Protein AF-A0AAW7XFH8-F1 (afdb_monomer_lite)

Organism: NCBI:txid86304

Structure (mmCIF, N/CA/C/O backbone):
data_AF-A0AAW7XFH8-F1
#
_entry.id   AF-A0AAW7XFH8-F1
#
loop_
_atom_site.group_PDB
_atom_site.id
_atom_site.type_symbol
_atom_site.label_atom_id
_atom_site.label_alt_id
_atom_site.label_comp_id
_atom_site.label_asym_id
_atom_site.label_entity_id
_atom_site.label_seq_id
_atom_site.pdbx_PDB_ins_code
_atom_site.Cartn_x
_atom_site.Cartn_y
_atom_site.Cartn_z
_atom_site.occupancy
_atom_site.B_iso_or_equiv
_atom_site.auth_seq_id
_atom_site.auth_comp_id
_atom_site.auth_asym_id
_atom_site.auth_atom_id
_atom_site.pdbx_PDB_model_num
ATOM 1 N N . ILE A 1 1 ? 70.123 20.026 -39.746 1.00 43.78 1 ILE A N 1
ATOM 2 C CA . ILE A 1 1 ? 69.329 18.775 -39.709 1.00 43.78 1 ILE A CA 1
ATOM 3 C C . ILE A 1 1 ? 68.027 19.121 -39.007 1.00 43.78 1 ILE A C 1
ATOM 5 O O . ILE A 1 1 ? 68.062 19.412 -37.820 1.00 43.78 1 ILE A O 1
ATOM 9 N N . THR A 1 2 ? 66.927 19.225 -39.750 1.00 43.69 2 THR A N 1
ATOM 10 C CA . THR A 1 2 ? 65.640 19.717 -39.233 1.00 43.69 2 THR A CA 1
ATOM 11 C C . THR A 1 2 ? 64.713 18.520 -39.060 1.00 43.69 2 THR A C 1
ATOM 13 O O . THR A 1 2 ? 64.363 17.870 -40.041 1.00 43.69 2 THR A O 1
ATOM 16 N N . THR A 1 3 ? 64.371 18.176 -37.821 1.00 55.44 3 THR A N 1
ATOM 17 C CA . THR A 1 3 ? 63.511 17.031 -37.506 1.00 55.44 3 THR A CA 1
ATOM 18 C C . THR A 1 3 ? 62.045 17.455 -37.562 1.00 55.44 3 THR A C 1
ATOM 20 O O . THR A 1 3 ? 61.580 18.278 -36.776 1.00 55.44 3 THR A O 1
ATOM 23 N N . ILE A 1 4 ? 61.306 16.911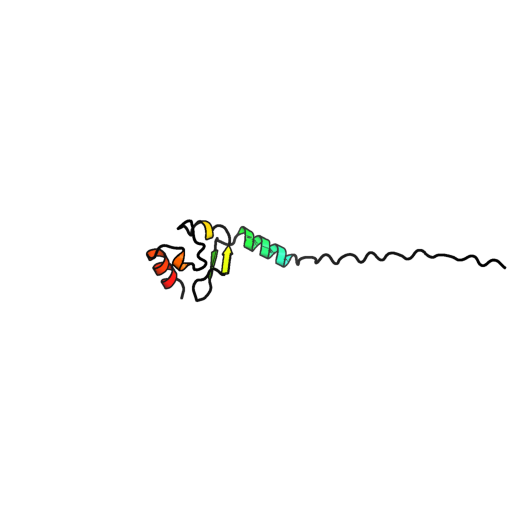 -38.529 1.00 60.97 4 ILE A N 1
ATOM 24 C CA . ILE A 1 4 ? 59.866 17.140 -38.673 1.00 60.97 4 ILE A CA 1
ATOM 25 C C . ILE A 1 4 ? 59.145 16.318 -37.596 1.00 60.97 4 ILE A C 1
ATOM 27 O O . ILE A 1 4 ? 59.189 15.089 -37.604 1.00 60.97 4 ILE A O 1
ATOM 31 N N . SER A 1 5 ? 58.503 17.006 -36.654 1.00 59.69 5 SER A N 1
ATOM 32 C CA . SER A 1 5 ? 57.675 16.410 -35.601 1.00 59.69 5 SER A CA 1
ATOM 33 C C . SER A 1 5 ? 56.273 16.116 -36.140 1.00 59.69 5 SER A C 1
ATOM 35 O O . SER A 1 5 ? 55.519 17.036 -36.458 1.00 59.69 5 SER A O 1
ATOM 37 N N . TYR A 1 6 ? 55.915 14.835 -36.244 1.00 59.34 6 TYR A N 1
ATOM 38 C CA . TYR A 1 6 ? 54.546 14.406 -36.536 1.00 59.34 6 TYR A CA 1
ATOM 39 C C . TYR A 1 6 ? 53.728 14.382 -35.236 1.00 59.34 6 TYR A C 1
ATOM 41 O O . TYR A 1 6 ? 53.924 13.514 -34.386 1.00 59.34 6 TYR A O 1
ATOM 49 N N . ARG A 1 7 ? 52.779 15.316 -35.076 1.00 63.38 7 ARG A N 1
ATOM 50 C CA . ARG A 1 7 ? 51.718 15.196 -34.063 1.00 63.38 7 ARG A CA 1
ATOM 51 C C . ARG A 1 7 ? 50.647 14.243 -34.583 1.00 63.38 7 ARG A C 1
ATOM 53 O O . ARG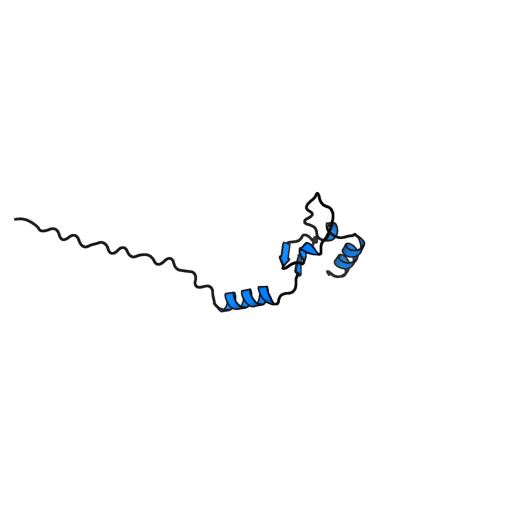 A 1 7 ? 49.869 14.608 -35.459 1.00 63.38 7 ARG A O 1
ATOM 60 N N . ASN A 1 8 ? 50.581 13.044 -34.015 1.00 65.88 8 ASN A N 1
ATOM 61 C CA . ASN A 1 8 ? 49.414 12.184 -34.179 1.00 65.88 8 ASN A CA 1
ATOM 62 C C . ASN A 1 8 ? 48.252 12.755 -33.350 1.00 65.88 8 ASN A C 1
ATOM 64 O O . ASN A 1 8 ? 48.455 13.042 -32.167 1.00 65.88 8 ASN A O 1
ATOM 68 N N . PRO A 1 9 ? 47.047 12.932 -33.921 1.00 67.56 9 PRO A N 1
ATOM 69 C CA . PRO A 1 9 ? 45.891 13.343 -33.141 1.00 67.56 9 PRO A CA 1
ATOM 70 C C . PRO A 1 9 ? 45.542 12.232 -32.148 1.00 67.56 9 PRO A C 1
ATOM 72 O O . PRO A 1 9 ? 45.371 11.069 -32.524 1.00 67.56 9 PRO A O 1
ATOM 75 N N . VAL A 1 10 ? 45.456 12.597 -30.869 1.00 67.81 10 VAL A N 1
ATOM 76 C CA . VAL A 1 10 ? 44.927 11.723 -29.822 1.00 67.81 10 VAL A CA 1
ATOM 77 C C . VAL A 1 10 ? 43.478 11.445 -30.200 1.00 67.81 10 VAL A C 1
ATOM 79 O O . VAL A 1 10 ? 42.672 12.366 -30.304 1.00 67.81 10 VAL A O 1
ATOM 82 N N . ARG A 1 11 ? 43.155 10.187 -30.504 1.00 66.00 11 ARG A N 1
ATOM 83 C CA . ARG A 1 11 ? 41.763 9.787 -30.705 1.00 66.00 11 ARG A CA 1
ATOM 84 C C . ARG A 1 11 ? 41.083 9.930 -29.350 1.00 66.00 11 ARG A C 1
ATOM 86 O O . ARG A 1 11 ? 41.370 9.135 -28.459 1.00 66.00 11 ARG A O 1
ATOM 93 N N . ASP A 1 12 ? 40.218 10.928 -29.200 1.00 65.25 12 ASP A N 1
ATOM 94 C CA . ASP A 1 12 ? 39.283 10.980 -28.083 1.00 65.25 12 ASP A CA 1
ATOM 95 C C . ASP A 1 12 ? 38.386 9.750 -28.189 1.00 65.25 12 ASP A C 1
ATOM 97 O O . ASP A 1 12 ? 37.434 9.698 -28.972 1.00 65.25 12 ASP A O 1
ATOM 101 N N . ILE A 1 13 ? 38.739 8.714 -27.432 1.00 65.88 13 ILE A N 1
ATOM 102 C CA . ILE A 1 13 ? 37.861 7.584 -27.180 1.00 65.88 13 ILE A CA 1
ATOM 103 C C . ILE A 1 13 ? 36.716 8.179 -26.367 1.00 65.88 13 ILE A C 1
ATOM 105 O O . ILE A 1 13 ? 36.810 8.309 -25.149 1.00 65.88 13 ILE A O 1
ATOM 109 N N . HIS A 1 14 ? 35.655 8.614 -27.049 1.00 62.97 14 HIS A N 1
ATOM 110 C CA . HIS A 1 14 ? 34.377 8.857 -26.403 1.00 62.97 14 HIS A CA 1
ATOM 111 C C . HIS A 1 14 ? 34.002 7.543 -25.725 1.00 62.97 14 HIS A C 1
ATOM 113 O O . HIS A 1 14 ? 33.560 6.600 -26.383 1.00 62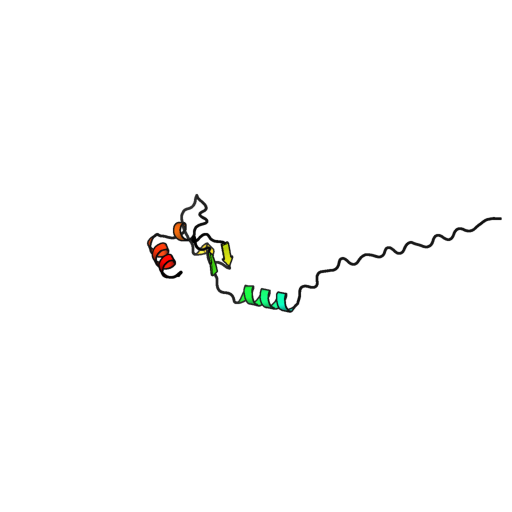.97 14 HIS A O 1
ATOM 119 N N . ASN A 1 15 ? 34.241 7.463 -24.415 1.00 63.34 15 ASN A N 1
ATOM 120 C CA . ASN A 1 15 ? 33.639 6.450 -23.572 1.00 63.34 15 ASN A CA 1
ATOM 121 C C . ASN A 1 15 ? 32.139 6.617 -23.773 1.00 63.34 15 ASN A C 1
ATOM 123 O O . ASN A 1 15 ? 31.547 7.562 -23.256 1.00 63.34 15 ASN A O 1
ATOM 127 N N . SER A 1 16 ? 31.537 5.758 -24.596 1.00 65.88 16 SER A N 1
ATOM 128 C CA . SER A 1 16 ? 30.092 5.686 -24.688 1.00 65.88 16 SER A CA 1
ATOM 129 C C . SER A 1 16 ? 29.614 5.430 -23.270 1.00 65.88 16 SER A C 1
ATOM 131 O O . SER A 1 16 ? 29.902 4.361 -22.725 1.00 65.88 16 SER A O 1
ATOM 133 N N . GLU A 1 17 ? 28.958 6.414 -22.652 1.00 65.56 17 GLU A N 1
ATOM 134 C CA . GLU A 1 17 ? 28.250 6.198 -21.400 1.00 65.56 17 GLU A CA 1
ATOM 135 C C . GLU A 1 17 ? 27.433 4.928 -21.601 1.00 65.56 17 GLU A C 1
ATOM 137 O O . GLU A 1 17 ? 26.608 4.858 -22.520 1.00 65.56 17 GLU A O 1
ATOM 142 N N . PHE A 1 18 ? 27.744 3.884 -20.830 1.00 59.69 18 PHE A N 1
ATOM 143 C CA . PHE A 1 18 ? 27.005 2.636 -20.875 1.00 59.69 18 PHE A CA 1
ATOM 144 C C . PHE A 1 18 ? 25.569 2.981 -20.500 1.00 59.69 18 PHE A C 1
ATOM 146 O O . PHE A 1 18 ? 25.218 3.054 -19.324 1.00 59.69 18 PHE A O 1
ATOM 153 N N . ARG A 1 19 ? 24.730 3.243 -21.507 1.00 64.56 19 ARG A N 1
ATOM 154 C CA . ARG A 1 19 ? 23.291 3.334 -21.325 1.00 64.56 19 ARG A CA 1
ATOM 155 C C . ARG A 1 19 ? 22.900 1.976 -20.783 1.00 64.56 19 ARG A C 1
ATOM 157 O O . ARG A 1 19 ? 22.932 0.996 -21.527 1.00 64.56 19 ARG A O 1
ATOM 164 N N . PHE A 1 20 ? 22.608 1.912 -19.486 1.00 63.25 20 PHE A N 1
ATOM 165 C CA . PHE A 1 20 ? 22.022 0.737 -18.863 1.00 63.25 20 PHE A CA 1
ATOM 166 C C . PHE A 1 20 ? 20.799 0.375 -19.703 1.00 63.25 20 PHE A C 1
ATOM 168 O O . PHE A 1 20 ? 19.778 1.063 -19.675 1.00 63.25 20 PHE A O 1
ATOM 175 N N . LYS A 1 21 ? 20.940 -0.650 -20.544 1.00 70.94 21 LYS A N 1
ATOM 176 C CA . LYS A 1 21 ? 19.840 -1.164 -21.343 1.00 70.94 21 LYS A CA 1
ATOM 177 C C . LYS A 1 21 ? 18.927 -1.843 -20.339 1.00 70.94 21 LYS A C 1
ATOM 179 O O . LYS A 1 21 ? 19.247 -2.934 -19.873 1.00 70.94 21 LYS A O 1
ATOM 184 N N . GLU A 1 22 ? 17.858 -1.156 -19.934 1.00 76.25 22 GLU A N 1
ATOM 185 C CA . GLU A 1 22 ? 16.854 -1.750 -19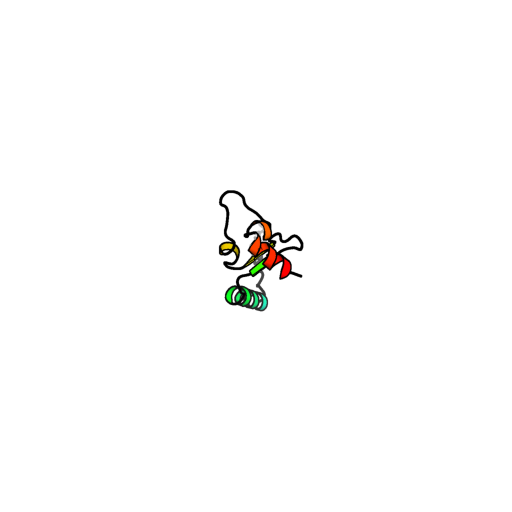.054 1.00 76.25 22 GLU A CA 1
ATOM 186 C C . GLU A 1 22 ? 16.427 -3.092 -19.657 1.00 76.25 22 GLU A C 1
ATOM 188 O O . GLU A 1 22 ? 16.160 -3.191 -20.860 1.00 76.25 22 GLU A O 1
ATOM 193 N N . ASN A 1 23 ? 16.426 -4.141 -18.831 1.00 88.94 23 ASN A N 1
ATOM 194 C CA . ASN A 1 23 ? 16.011 -5.465 -19.270 1.00 88.94 23 ASN A CA 1
ATOM 195 C C . ASN A 1 23 ? 14.564 -5.359 -19.806 1.00 88.94 23 ASN A C 1
ATOM 197 O O . ASN A 1 23 ? 13.690 -4.878 -19.074 1.00 88.94 23 ASN A O 1
ATOM 201 N N . PRO A 1 24 ? 14.289 -5.772 -21.060 1.00 90.38 24 PRO A N 1
ATOM 202 C CA . PRO A 1 24 ? 12.955 -5.673 -21.653 1.00 90.38 24 PRO A CA 1
ATOM 203 C C . PRO A 1 24 ? 11.876 -6.376 -20.821 1.00 90.38 24 PRO A C 1
ATOM 205 O O . PRO A 1 24 ? 10.738 -5.913 -20.779 1.00 90.38 24 PRO A O 1
ATOM 208 N N . GLU A 1 25 ? 12.234 -7.442 -20.107 1.00 90.38 25 GLU A N 1
ATOM 209 C CA . GLU A 1 25 ? 11.343 -8.142 -19.183 1.00 90.38 25 GLU A CA 1
ATOM 210 C C . GLU A 1 25 ? 10.938 -7.247 -18.001 1.00 90.38 25 GLU A C 1
ATOM 212 O O . GLU A 1 25 ? 9.756 -7.118 -17.682 1.00 90.38 25 GLU A O 1
ATOM 217 N N . THR A 1 26 ? 11.892 -6.524 -17.411 1.00 91.56 26 THR A N 1
ATOM 218 C CA . THR A 1 26 ? 11.624 -5.554 -16.341 1.00 91.56 26 THR A CA 1
ATOM 219 C C . THR A 1 26 ? 10.708 -4.431 -16.822 1.00 91.56 26 THR A C 1
ATOM 221 O O . THR A 1 26 ? 9.769 -4.052 -16.118 1.00 91.56 26 THR A O 1
ATOM 224 N N . VAL A 1 27 ? 10.937 -3.914 -18.033 1.00 92.25 27 VAL A N 1
ATOM 225 C CA . VAL A 1 27 ? 10.079 -2.883 -18.640 1.00 92.25 27 VAL A CA 1
ATOM 226 C C . VAL A 1 27 ? 8.658 -3.414 -18.835 1.00 92.25 27 VAL A C 1
ATOM 228 O O . VAL A 1 27 ? 7.687 -2.736 -18.489 1.00 92.25 27 VAL A O 1
ATOM 231 N N . PHE A 1 28 ? 8.527 -4.645 -19.331 1.00 93.56 28 PHE A N 1
ATOM 232 C CA . PHE A 1 28 ? 7.241 -5.299 -19.533 1.00 93.56 28 PHE A CA 1
ATOM 233 C C . PHE A 1 28 ? 6.486 -5.511 -18.212 1.00 93.56 28 PHE A C 1
ATOM 235 O O . PHE A 1 28 ? 5.331 -5.095 -18.087 1.00 93.56 28 PHE A O 1
ATOM 242 N N . HIS A 1 29 ? 7.137 -6.052 -17.180 1.00 93.25 29 HIS A N 1
ATOM 243 C CA . HIS A 1 29 ? 6.519 -6.227 -15.863 1.00 93.25 29 HIS A CA 1
ATOM 244 C C . HIS A 1 29 ? 6.145 -4.901 -15.203 1.00 93.25 29 HIS A C 1
ATOM 246 O O . HIS A 1 29 ? 5.081 -4.800 -14.585 1.00 93.25 29 HIS A O 1
ATOM 252 N N . LYS A 1 30 ? 6.969 -3.861 -15.366 1.00 91.00 30 LYS A N 1
ATOM 253 C CA . LYS A 1 30 ? 6.662 -2.506 -14.892 1.00 91.00 30 LYS A CA 1
ATOM 254 C C . LYS A 1 30 ? 5.419 -1.950 -15.584 1.00 91.00 30 LYS A C 1
ATOM 256 O O . LYS A 1 30 ? 4.557 -1.382 -14.912 1.00 91.00 30 LYS A O 1
ATOM 261 N N . TYR A 1 31 ? 5.290 -2.149 -16.896 1.00 93.69 31 TYR A N 1
ATOM 262 C CA . TYR A 1 31 ? 4.104 -1.750 -17.652 1.00 93.69 31 TYR A CA 1
ATOM 263 C C . TYR A 1 31 ? 2.847 -2.469 -17.156 1.00 93.69 31 TYR A C 1
ATOM 265 O O . TYR A 1 31 ? 1.866 -1.808 -16.806 1.00 93.69 31 TYR A O 1
ATOM 273 N N . LEU A 1 32 ? 2.886 -3.801 -17.059 1.00 92.69 32 LEU A N 1
ATOM 274 C CA . LEU A 1 32 ? 1.750 -4.587 -16.575 1.00 92.69 32 LEU A CA 1
ATOM 275 C C . LEU A 1 32 ? 1.355 -4.178 -15.154 1.00 92.69 32 LEU A C 1
ATOM 277 O O . LEU A 1 32 ? 0.184 -3.922 -14.877 1.00 92.69 32 LEU A O 1
A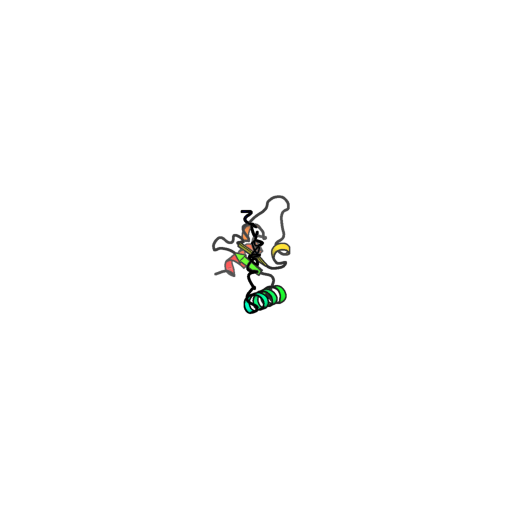TOM 281 N N . SER A 1 33 ? 2.347 -4.018 -14.277 1.00 88.88 33 SER A N 1
ATOM 282 C CA . SER A 1 33 ? 2.144 -3.576 -12.900 1.00 88.88 33 SER A CA 1
ATOM 283 C C . SER A 1 33 ? 1.515 -2.191 -12.828 1.00 88.88 33 SER A C 1
ATOM 285 O O . SER A 1 33 ? 0.701 -1.948 -11.942 1.00 88.88 33 SER A O 1
ATOM 287 N N . LYS A 1 34 ? 1.883 -1.262 -13.712 1.00 86.81 34 LYS A N 1
ATOM 288 C CA . LYS A 1 34 ? 1.305 0.087 -13.730 1.00 86.81 34 LYS A CA 1
ATOM 289 C C . LYS A 1 34 ? -0.119 0.093 -14.286 1.00 86.81 34 LYS A C 1
ATOM 291 O O . LYS A 1 34 ? -0.937 0.867 -13.804 1.00 86.81 34 LYS A O 1
ATOM 296 N N . LYS A 1 35 ? -0.405 -0.741 -15.289 1.00 91.25 35 LYS A N 1
ATOM 297 C CA . LYS A 1 35 ? -1.681 -0.730 -16.016 1.00 91.25 35 LYS A CA 1
ATOM 298 C C . LYS A 1 35 ? -2.781 -1.566 -15.362 1.00 91.25 35 LYS A C 1
ATOM 300 O O . LYS A 1 35 ? -3.933 -1.156 -15.407 1.00 91.25 35 LYS A O 1
ATOM 305 N N . PHE A 1 36 ? -2.441 -2.720 -14.793 1.00 92.06 36 PHE A N 1
ATOM 306 C CA . PHE A 1 36 ? -3.433 -3.718 -14.371 1.00 92.06 36 PHE A CA 1
ATOM 307 C C . PHE A 1 36 ? -3.486 -3.961 -12.865 1.00 92.06 36 PHE A C 1
ATOM 309 O O . PHE A 1 36 ? -4.399 -4.625 -12.386 1.00 92.06 36 PHE A O 1
ATOM 316 N N . SER A 1 37 ? -2.526 -3.441 -12.102 1.00 89.62 37 SER A N 1
ATOM 317 C CA . SER A 1 37 ? -2.583 -3.566 -10.649 1.00 89.62 37 SER A CA 1
ATOM 318 C C . SER A 1 37 ? -3.735 -2.735 -10.093 1.00 89.62 37 SER A C 1
ATOM 320 O O . SER A 1 37 ? -3.867 -1.569 -10.476 1.00 89.62 37 SER A O 1
ATOM 322 N N . PRO A 1 38 ? -4.505 -3.275 -9.138 1.00 91.31 38 PRO A N 1
ATOM 323 C CA . PRO A 1 38 ? -5.500 -2.485 -8.437 1.00 91.31 38 PRO A CA 1
ATOM 324 C C . PRO A 1 38 ? -4.833 -1.355 -7.644 1.00 91.31 38 PRO A C 1
ATOM 326 O O . PRO A 1 38 ? -3.628 -1.386 -7.362 1.00 91.31 38 PRO A O 1
ATOM 329 N N . SER A 1 39 ? -5.639 -0.364 -7.266 1.00 90.31 39 SER A N 1
ATOM 330 C CA . SER A 1 39 ? -5.250 0.611 -6.252 1.00 90.31 39 SER A CA 1
ATOM 331 C C . SER A 1 39 ? -5.028 -0.121 -4.928 1.00 90.31 39 SER A C 1
ATOM 333 O O . SER A 1 39 ? -5.885 -0.893 -4.495 1.00 90.31 39 SER A O 1
ATOM 335 N N . SER A 1 40 ? -3.877 0.088 -4.296 1.00 90.19 40 SER A N 1
ATOM 336 C CA . SER A 1 40 ? -3.449 -0.699 -3.134 1.00 90.19 40 SER A CA 1
ATOM 337 C C . SER A 1 40 ? -2.680 0.156 -2.139 1.00 90.19 40 SER A C 1
ATOM 339 O O . SER A 1 40 ? -2.063 1.154 -2.514 1.00 90.19 40 SER A O 1
ATOM 341 N N . ILE A 1 41 ? -2.712 -0.249 -0.873 1.00 91.00 41 ILE A N 1
ATOM 342 C CA . ILE A 1 41 ? -1.989 0.392 0.225 1.00 91.00 41 ILE A CA 1
ATOM 343 C C . ILE A 1 41 ? -1.178 -0.690 0.915 1.00 91.00 41 ILE A C 1
ATOM 345 O O . ILE A 1 41 ? -1.718 -1.733 1.274 1.00 91.00 41 ILE A O 1
ATOM 349 N N . PHE A 1 42 ? 0.115 -0.441 1.059 1.00 92.75 42 PHE A N 1
ATOM 350 C CA . PHE A 1 42 ? 1.047 -1.327 1.734 1.00 92.75 42 PHE A CA 1
ATOM 351 C C . PHE A 1 42 ? 1.335 -0.748 3.110 1.00 92.75 42 PHE A C 1
ATOM 353 O O . PHE A 1 42 ? 1.657 0.438 3.221 1.00 92.75 42 PHE A O 1
ATOM 360 N N . ILE A 1 43 ? 1.205 -1.585 4.133 1.00 94.62 43 ILE A N 1
ATOM 361 C CA . ILE A 1 43 ? 1.359 -1.208 5.536 1.00 94.62 43 ILE A CA 1
ATOM 362 C C . ILE A 1 43 ? 2.367 -2.118 6.236 1.00 94.62 43 ILE A C 1
ATOM 364 O O . ILE A 1 43 ? 2.570 -3.253 5.802 1.00 94.62 43 ILE A O 1
ATOM 368 N N . ASP A 1 44 ? 2.992 -1.611 7.295 1.00 94.69 44 ASP A N 1
ATOM 369 C CA . ASP A 1 44 ? 3.740 -2.428 8.256 1.00 94.69 44 ASP A CA 1
ATOM 370 C C . ASP A 1 44 ? 2.805 -3.084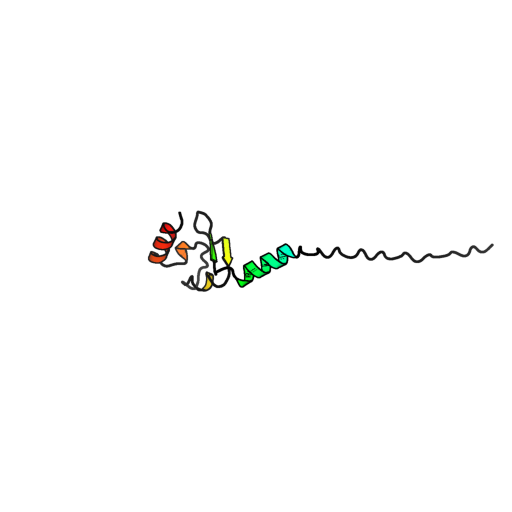 9.296 1.00 94.69 44 ASP A C 1
ATOM 372 O O . ASP A 1 44 ? 1.578 -2.932 9.247 1.00 94.69 44 ASP A O 1
ATOM 376 N N . ASN A 1 45 ? 3.393 -3.819 10.244 1.00 93.44 45 ASN A N 1
ATOM 377 C CA . ASN A 1 45 ? 2.661 -4.503 11.316 1.00 93.44 45 ASN A CA 1
ATOM 378 C C . ASN A 1 45 ? 1.946 -3.517 12.255 1.00 93.44 45 ASN A C 1
ATOM 380 O O . ASN A 1 45 ? 0.939 -3.850 12.880 1.00 93.44 45 ASN A O 1
ATOM 384 N N . GLU A 1 46 ? 2.450 -2.291 12.346 1.00 94.31 46 GLU A N 1
ATOM 385 C CA . GLU A 1 46 ? 1.901 -1.200 13.139 1.00 94.31 46 GLU A CA 1
ATOM 386 C C . GLU A 1 46 ? 0.868 -0.361 12.363 1.00 94.31 46 GLU A C 1
ATOM 388 O O . GLU A 1 46 ? 0.353 0.627 12.895 1.00 94.31 46 GLU A O 1
ATOM 393 N N . PHE A 1 47 ? 0.497 -0.770 11.144 1.00 93.69 47 PHE A N 1
ATOM 394 C CA . PHE A 1 47 ? -0.432 -0.084 10.239 1.00 93.69 47 PHE A CA 1
ATOM 395 C C . PHE A 1 47 ? 0.060 1.283 9.726 1.00 93.69 47 PHE A C 1
ATOM 397 O O . PHE A 1 47 ? -0.748 2.110 9.289 1.00 93.69 47 PHE A O 1
ATOM 404 N N . ASN A 1 48 ? 1.362 1.560 9.754 1.00 94.06 48 ASN A N 1
ATOM 405 C CA . ASN A 1 48 ? 1.934 2.717 9.073 1.00 94.06 48 ASN A CA 1
ATOM 406 C C . ASN A 1 48 ? 2.032 2.450 7.576 1.00 94.06 48 ASN A C 1
ATOM 408 O O . ASN A 1 48 ? 2.402 1.362 7.138 1.00 94.06 48 ASN A O 1
ATOM 412 N N . ILE A 1 49 ? 1.706 3.462 6.780 1.00 91.81 49 ILE A N 1
ATOM 413 C CA . ILE A 1 49 ? 1.718 3.346 5.329 1.00 91.81 49 ILE A CA 1
ATOM 414 C C . ILE A 1 49 ? 3.166 3.376 4.831 1.00 91.81 49 ILE A C 1
ATOM 416 O O . ILE A 1 49 ? 3.892 4.347 5.026 1.00 91.81 49 ILE A O 1
ATOM 420 N N . LEU A 1 50 ? 3.571 2.311 4.142 1.00 92.81 50 LEU A N 1
ATOM 421 C CA . LEU A 1 50 ? 4.875 2.202 3.485 1.00 92.81 50 LEU A CA 1
ATOM 422 C C . LEU A 1 50 ? 4.809 2.694 2.038 1.00 92.81 50 LEU A C 1
ATOM 424 O O . LEU A 1 50 ? 5.731 3.340 1.543 1.00 92.81 50 LEU A O 1
ATOM 428 N N . PHE A 1 51 ? 3.717 2.373 1.340 1.00 91.00 51 PHE A N 1
ATOM 429 C CA . PHE A 1 51 ? 3.542 2.736 -0.060 1.00 91.00 51 PHE A CA 1
ATOM 430 C C . PHE A 1 51 ? 2.067 2.778 -0.459 1.00 91.00 51 PHE A C 1
ATOM 432 O O . PHE A 1 51 ? 1.272 1.927 -0.060 1.00 91.00 51 PHE A O 1
ATOM 439 N N . ILE A 1 52 ? 1.712 3.742 -1.308 1.00 89.06 52 ILE A N 1
ATOM 440 C CA . ILE A 1 52 ? 0.379 3.859 -1.903 1.00 89.06 52 ILE A CA 1
ATOM 441 C C . ILE A 1 52 ? 0.509 3.698 -3.411 1.00 89.06 52 ILE A C 1
ATOM 443 O O . ILE A 1 52 ? 1.281 4.399 -4.065 1.00 89.06 52 ILE A O 1
ATOM 447 N N . LYS A 1 53 ? -0.295 2.797 -3.973 1.00 87.62 53 LYS A N 1
ATOM 448 C CA . LYS A 1 53 ? -0.393 2.574 -5.409 1.00 87.62 53 LYS A CA 1
ATOM 449 C C . LYS A 1 53 ? -1.735 3.050 -5.949 1.00 87.62 53 LYS A C 1
ATOM 451 O O . LYS A 1 53 ? -2.791 2.647 -5.460 1.00 87.62 53 LYS A O 1
ATOM 456 N N . GLY A 1 54 ? -1.680 3.849 -7.013 1.00 85.56 54 GLY A N 1
ATOM 457 C CA . GLY A 1 54 ? -2.866 4.402 -7.663 1.00 85.56 54 GLY A CA 1
ATOM 458 C C . GLY A 1 54 ? -3.594 5.406 -6.769 1.00 85.56 54 GLY A C 1
ATOM 459 O O . GLY A 1 54 ? -2.989 6.064 -5.927 1.00 85.56 54 GLY A O 1
ATOM 460 N N . ASP A 1 55 ? -4.910 5.498 -6.933 1.00 84.06 55 ASP A N 1
ATOM 461 C CA . ASP A 1 55 ? -5.743 6.481 -6.232 1.00 84.06 55 ASP A CA 1
ATOM 462 C C . ASP A 1 55 ? -6.270 5.989 -4.870 1.00 84.06 55 ASP A C 1
ATOM 464 O O . ASP A 1 55 ? -7.235 6.541 -4.344 1.00 84.06 55 ASP A O 1
ATOM 468 N N . ALA A 1 56 ? -5.670 4.946 -4.280 1.00 83.12 56 ALA A N 1
ATOM 469 C CA . ALA A 1 56 ? -6.116 4.415 -2.987 1.00 83.12 56 ALA A CA 1
ATOM 470 C C . ALA A 1 56 ? -6.044 5.474 -1.872 1.00 83.12 56 ALA A C 1
ATOM 472 O O . ALA A 1 56 ? -6.959 5.567 -1.060 1.00 83.12 56 ALA A O 1
ATOM 473 N N . GLY A 1 57 ? -5.013 6.326 -1.892 1.00 78.06 57 GLY A N 1
ATOM 474 C CA . GLY A 1 57 ? -4.849 7.405 -0.914 1.00 78.06 57 GLY A CA 1
ATOM 475 C C . GLY A 1 57 ? -5.957 8.461 -0.967 1.00 78.06 57 GLY A C 1
ATOM 476 O O . GLY A 1 57 ? -6.354 8.966 0.072 1.00 78.06 57 GLY A O 1
ATOM 477 N N . LYS A 1 58 ? -6.535 8.739 -2.145 1.00 79.25 58 LYS A N 1
ATOM 478 C CA . LYS A 1 58 ? -7.648 9.702 -2.281 1.00 79.25 58 LYS A CA 1
ATOM 479 C C . LYS A 1 58 ? -8.939 9.212 -1.622 1.00 79.25 58 LYS A C 1
ATOM 481 O O . LYS A 1 58 ? -9.802 10.018 -1.302 1.00 79.25 58 LYS A O 1
ATOM 486 N N . LYS A 1 59 ? -9.083 7.894 -1.453 1.00 76.62 59 LYS A N 1
ATOM 487 C CA . LYS A 1 59 ? -10.248 7.271 -0.809 1.00 76.62 59 LYS A CA 1
ATOM 488 C C . LYS A 1 59 ? -10.138 7.267 0.717 1.00 76.62 59 LYS A C 1
ATOM 490 O O . LYS A 1 59 ? -11.144 7.069 1.388 1.00 76.62 59 LYS A O 1
ATOM 495 N N . LEU A 1 60 ? -8.937 7.485 1.255 1.00 75.06 60 LEU A N 1
ATOM 496 C CA . LEU A 1 60 ? -8.692 7.660 2.682 1.00 75.06 60 LEU A CA 1
ATOM 497 C C . LEU A 1 60 ? -8.896 9.136 3.040 1.00 75.06 60 LEU A C 1
ATOM 499 O O . LEU A 1 60 ? -7.943 9.905 3.121 1.00 75.06 60 LEU A O 1
ATOM 503 N N . MET A 1 61 ? -10.144 9.566 3.190 1.00 68.12 61 MET A N 1
ATOM 504 C CA . MET A 1 61 ? -10.417 10.908 3.705 1.00 68.12 61 MET A CA 1
ATOM 505 C C . MET A 1 61 ? -10.434 10.903 5.242 1.00 68.12 61 MET A C 1
ATOM 507 O O . MET A 1 61 ? -11.134 10.077 5.821 1.00 68.12 61 MET A O 1
ATOM 511 N N . HIS A 1 62 ? -9.731 11.843 5.896 1.00 62.09 62 HIS A N 1
ATOM 512 C CA . HIS A 1 62 ? -10.314 13.040 6.545 1.00 62.09 62 HIS A CA 1
ATOM 513 C C . HIS A 1 62 ? -9.353 13.761 7.529 1.00 62.09 62 HIS A C 1
ATOM 515 O O . HIS A 1 62 ? -8.320 13.233 7.927 1.00 62.09 62 HIS A O 1
ATOM 521 N N . ASN A 1 63 ? -9.767 14.981 7.906 1.00 53.91 63 ASN A N 1
ATOM 522 C CA . ASN A 1 63 ? -9.142 16.037 8.717 1.00 53.91 63 ASN A CA 1
ATOM 523 C C . ASN A 1 63 ? -7.962 16.777 8.069 1.00 53.91 63 ASN A C 1
ATOM 525 O O . ASN A 1 63 ? -6.795 16.415 8.201 1.00 53.91 63 ASN A O 1
ATOM 529 N N . GLU A 1 64 ? -8.293 17.882 7.395 1.00 60.56 64 GLU A N 1
ATOM 530 C CA . GLU A 1 64 ? -7.330 18.927 7.045 1.00 60.56 64 GLU A CA 1
ATOM 531 C C . GLU A 1 64 ? -6.562 19.370 8.304 1.00 60.56 64 GLU A C 1
ATOM 533 O O . GLU A 1 64 ? -7.160 19.607 9.354 1.00 60.56 64 GLU A O 1
ATOM 538 N N . GLY A 1 65 ? -5.231 19.471 8.208 1.00 65.62 65 GLY A N 1
ATOM 539 C CA . GLY A 1 65 ? -4.396 20.115 9.230 1.00 65.62 65 GLY A CA 1
ATOM 540 C C . GLY A 1 65 ? -3.276 19.267 9.841 1.00 65.62 65 GLY A C 1
ATOM 541 O O . GLY A 1 65 ? -2.266 19.844 10.238 1.00 65.62 65 GLY A O 1
ATOM 542 N N . LEU A 1 66 ? -3.375 17.929 9.881 1.00 67.06 66 LEU A N 1
ATOM 543 C CA . LEU A 1 66 ? -2.291 17.083 10.410 1.00 67.06 66 LEU A CA 1
ATOM 544 C C . LEU A 1 66 ? -2.094 15.814 9.577 1.00 67.06 66 LEU A C 1
ATOM 546 O O . LEU A 1 66 ? -2.955 14.940 9.535 1.00 67.06 66 LEU A O 1
ATOM 550 N N . PHE A 1 67 ? -0.932 15.701 8.930 1.00 75.69 67 PHE A N 1
ATOM 551 C CA . PHE A 1 67 ? -0.563 14.495 8.197 1.00 75.69 67 PHE A CA 1
ATOM 552 C C . PHE A 1 67 ? -0.429 13.315 9.169 1.00 75.69 67 PHE A C 1
ATOM 554 O O . PHE A 1 67 ? 0.398 13.336 10.081 1.00 75.69 67 PHE A O 1
ATOM 561 N N . GLN A 1 68 ? -1.250 12.286 8.973 1.00 82.94 68 GLN A N 1
ATOM 562 C CA . GLN A 1 68 ? -1.166 11.023 9.699 1.00 82.94 68 GLN A CA 1
ATOM 563 C C . GLN A 1 68 ? -0.574 9.963 8.777 1.00 82.94 68 GLN A C 1
ATOM 565 O O . GLN A 1 68 ? -1.099 9.721 7.698 1.00 82.94 68 GLN A O 1
ATOM 570 N N . ASN A 1 69 ? 0.509 9.319 9.215 1.00 88.25 69 ASN A N 1
ATOM 571 C CA . ASN A 1 69 ? 1.107 8.196 8.485 1.00 88.25 69 ASN A CA 1
ATOM 572 C C . ASN A 1 69 ? 0.413 6.854 8.795 1.00 88.25 69 ASN A C 1
ATOM 574 O O . ASN A 1 69 ? 0.533 5.881 8.055 1.00 88.25 69 ASN A O 1
ATOM 578 N N . ASN A 1 70 ? -0.287 6.779 9.928 1.00 91.62 70 ASN A N 1
ATOM 579 C CA . ASN A 1 70 ? -0.909 5.544 10.380 1.00 91.62 70 ASN A CA 1
ATOM 580 C C . ASN A 1 70 ? -2.308 5.386 9.782 1.00 91.62 70 ASN A C 1
ATOM 582 O O . ASN A 1 70 ? -3.185 6.216 10.031 1.00 91.62 70 ASN A O 1
ATOM 586 N N . LEU A 1 71 ? -2.530 4.288 9.060 1.00 90.38 71 LEU A N 1
ATOM 587 C CA . LEU A 1 71 ? -3.772 4.014 8.344 1.00 90.38 71 LEU A CA 1
ATOM 588 C C . LEU A 1 71 ? -4.991 4.025 9.273 1.00 90.38 71 LEU A C 1
ATOM 590 O O . LEU A 1 71 ? -6.017 4.600 8.922 1.00 90.38 71 LEU A O 1
ATOM 594 N N . LEU A 1 72 ? -4.878 3.450 10.475 1.00 91.00 72 LEU A N 1
ATOM 595 C CA . LEU A 1 72 ? -5.996 3.371 11.422 1.00 91.00 72 LEU A CA 1
ATOM 596 C C . LEU A 1 72 ? -6.381 4.735 12.006 1.00 91.00 72 LEU A C 1
ATOM 598 O O . LEU A 1 72 ? -7.513 4.904 12.447 1.00 91.00 72 LEU A O 1
ATOM 602 N N . LYS A 1 73 ? -5.452 5.699 12.016 1.00 89.06 73 LYS A N 1
ATOM 603 C CA . LYS A 1 73 ? -5.700 7.078 12.469 1.00 89.06 73 LYS A CA 1
ATOM 604 C C . LYS A 1 73 ? -6.243 7.978 11.359 1.00 89.06 73 LYS A C 1
ATOM 606 O O . LYS A 1 73 ? -6.775 9.039 11.661 1.00 89.06 73 LYS A O 1
ATOM 611 N N . MET A 1 74 ? -6.074 7.580 10.097 1.00 86.31 74 MET A N 1
ATOM 612 C CA . MET A 1 74 ? -6.569 8.316 8.927 1.00 86.31 74 MET A CA 1
ATOM 613 C C . MET A 1 74 ? -8.038 8.030 8.616 1.00 86.31 74 MET A C 1
ATOM 615 O O . MET A 1 74 ? -8.676 8.808 7.915 1.00 86.31 74 MET A O 1
ATOM 619 N N . VAL A 1 75 ? -8.559 6.898 9.084 1.00 86.38 75 VAL A N 1
ATOM 620 C CA . VAL A 1 75 ? -9.935 6.460 8.830 1.00 86.38 75 VAL A CA 1
ATOM 621 C C . VAL A 1 75 ? -10.800 6.631 10.075 1.00 86.38 75 VAL A C 1
ATOM 623 O O . VAL A 1 75 ? -10.296 6.792 11.187 1.00 86.38 75 VAL A O 1
ATOM 626 N N . SER A 1 76 ? -12.121 6.571 9.901 1.00 88.00 76 SER A N 1
ATOM 627 C CA . SER A 1 76 ? -13.043 6.518 11.035 1.00 88.00 76 SER A CA 1
ATOM 628 C C . SER A 1 76 ? -12.795 5.269 11.887 1.00 88.00 76 SER A C 1
ATOM 630 O O . SER A 1 76 ? -12.314 4.243 11.403 1.00 88.00 76 SER A O 1
ATOM 632 N N . THR A 1 77 ? -13.158 5.336 13.166 1.00 89.19 77 THR A N 1
ATOM 633 C CA . THR A 1 77 ? -12.965 4.235 14.122 1.00 89.19 77 THR A CA 1
ATOM 634 C C . THR A 1 77 ? -13.626 2.935 13.668 1.00 89.19 77 THR A C 1
ATOM 636 O O . THR A 1 77 ? -13.011 1.878 13.768 1.00 89.19 77 THR A O 1
ATOM 639 N N . GLU A 1 78 ? -14.834 3.011 13.109 1.00 90.31 78 GLU A N 1
ATOM 640 C CA . GLU A 1 78 ? -15.565 1.862 12.565 1.00 90.31 78 GLU A CA 1
ATOM 641 C C . GLU A 1 78 ? -14.784 1.169 11.438 1.00 90.31 78 GLU A C 1
ATOM 643 O O . GLU A 1 78 ? -14.552 -0.041 11.486 1.00 90.31 78 GLU A O 1
ATOM 648 N N . ILE A 1 79 ? -14.297 1.943 10.461 1.00 89.44 79 ILE A N 1
ATOM 649 C CA . ILE A 1 79 ? -13.489 1.419 9.352 1.00 89.44 79 ILE A CA 1
ATOM 650 C C . ILE A 1 79 ? -12.165 0.858 9.881 1.00 89.44 79 ILE A C 1
ATOM 652 O O . ILE A 1 79 ? -11.731 -0.210 9.450 1.00 89.44 79 ILE A O 1
ATOM 656 N N . GLY A 1 80 ? -11.543 1.531 10.851 1.00 91.31 80 GLY A N 1
ATOM 657 C CA . GLY A 1 80 ? -10.323 1.063 11.504 1.00 91.31 80 GLY A CA 1
ATOM 658 C C . GLY A 1 80 ? -10.495 -0.311 12.159 1.00 91.31 80 GLY A C 1
ATOM 659 O O . GLY A 1 80 ? -9.616 -1.164 12.026 1.00 91.31 80 GLY A O 1
ATOM 660 N N . THR A 1 81 ? -11.638 -0.568 12.800 1.00 92.69 81 THR A N 1
ATOM 661 C CA . THR A 1 81 ? -11.963 -1.884 13.371 1.00 92.69 81 THR A CA 1
ATOM 662 C C . THR A 1 81 ? -12.111 -2.950 12.287 1.00 92.69 81 THR A C 1
ATOM 664 O O . THR A 1 81 ? -11.566 -4.044 12.432 1.00 92.69 81 THR A O 1
ATOM 667 N N . VAL A 1 82 ? -12.793 -2.636 11.181 1.00 93.06 82 VAL A N 1
ATOM 668 C CA . VAL A 1 82 ? -12.941 -3.563 10.046 1.00 93.06 82 VAL A CA 1
ATOM 669 C C . VAL A 1 82 ? -11.580 -3.908 9.437 1.00 93.06 82 VAL A C 1
ATOM 671 O O . VAL A 1 82 ? -11.282 -5.085 9.236 1.00 93.06 82 VAL A O 1
ATOM 674 N N . ILE A 1 83 ? -10.724 -2.908 9.203 1.00 91.69 83 ILE A N 1
ATOM 675 C CA . ILE A 1 83 ? -9.374 -3.104 8.655 1.00 91.69 83 ILE A CA 1
ATOM 676 C C . ILE A 1 83 ? -8.525 -3.957 9.600 1.00 91.69 83 ILE A C 1
ATOM 678 O O . ILE A 1 83 ? -7.920 -4.931 9.158 1.00 91.69 83 ILE A O 1
ATOM 682 N N . ARG A 1 84 ? -8.512 -3.637 10.900 1.00 92.31 84 ARG A N 1
ATOM 683 C CA . ARG A 1 84 ? -7.734 -4.383 11.900 1.00 92.31 84 ARG A CA 1
ATOM 684 C C . ARG A 1 84 ? -8.145 -5.852 11.979 1.00 92.31 84 ARG A C 1
ATOM 686 O O . ARG A 1 84 ? -7.297 -6.702 12.198 1.00 92.31 84 ARG A O 1
ATOM 693 N N . ASN A 1 85 ? -9.429 -6.152 11.801 1.00 93.00 85 ASN A N 1
ATOM 694 C CA . ASN A 1 85 ? -9.920 -7.529 11.825 1.00 93.00 85 ASN A CA 1
ATOM 695 C C . ASN A 1 85 ? -9.669 -8.277 10.505 1.00 93.00 85 ASN A C 1
ATOM 697 O O . ASN A 1 85 ? -9.573 -9.505 10.509 1.00 93.00 85 ASN A O 1
ATOM 701 N N . GLY A 1 86 ? -9.603 -7.553 9.383 1.00 90.38 86 GLY A N 1
ATOM 702 C CA . GLY A 1 86 ? -9.353 -8.116 8.055 1.00 90.38 86 GLY A CA 1
ATOM 703 C C . GLY A 1 86 ? -7.876 -8.390 7.760 1.00 90.38 86 GLY A C 1
ATOM 704 O O . GLY A 1 86 ? -7.574 -9.277 6.965 1.00 90.38 86 GLY A O 1
ATOM 705 N N . VAL A 1 87 ? -6.964 -7.657 8.402 1.00 86.56 87 VAL A N 1
ATOM 706 C CA . VAL A 1 87 ? -5.514 -7.872 8.322 1.00 86.56 87 VAL A CA 1
ATOM 707 C C . VAL A 1 87 ? -5.096 -8.760 9.497 1.00 86.56 87 VAL A C 1
ATOM 709 O O . VAL A 1 87 ? -5.171 -8.331 10.646 1.00 86.56 87 VAL A O 1
ATOM 712 N N . ARG A 1 88 ? -4.710 -10.007 9.208 1.00 69.94 88 ARG A N 1
ATOM 713 C CA . ARG A 1 88 ? -4.207 -10.988 10.182 1.00 69.94 88 ARG A CA 1
ATOM 714 C C . ARG A 1 88 ? -2.724 -11.242 9.990 1.00 69.94 88 ARG A C 1
ATOM 716 O O . ARG A 1 88 ? -2.309 -11.299 8.812 1.00 69.94 88 ARG A O 1
#

Foldseek 3Di:
DDDDDDDDDDPPPPPPPPPPPPDVVVVVVVVCCLPPPDFDFDADPQQFTPDTHDCPVVVQDDDDDDDDRHSLVSHDVVVSVVVVVVPD

Radius of gyration: 28.1 Å; chains: 1; bounding box: 85×31×54 Å

Sequence (88 aa):
ITTISYRNPVRDIHNSEFRFKENPETVFHKYLSKKFSPSSIFIDNEFNILFIKGDAGKKLMHNEGLFQNNLLKMVSTEIGTVIRNGVR

pLDDT: mean 80.62, std 13.57, range [43.69, 94.69]

Secondary structure (DSSP, 8-state):
-----------------------HHHHHHHHHHHHHPPPEEEE-TT-BEEEEETTHHHHS---TT----BHHHHS-HHHHHHHHHH--